Protein AF-A0AAW1SPB0-F1 (afdb_monomer_lite)

Sequence (108 aa):
LRCICDVRELGNECFFRLSDARVLCWLKLKLRRLKASLPELGGSF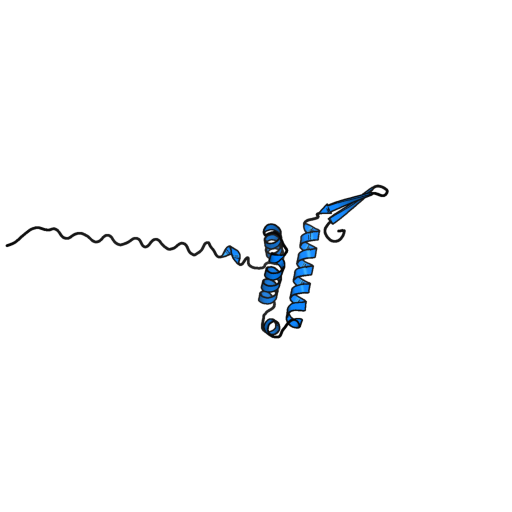LQLDSAALSQYAAGLLSEYLSPSWHLRLLDACNLPNPEAHDSILQPKSHSSPNMPIPDASESG

Structure (mmCIF, N/CA/C/O backbone):
data_AF-A0AAW1SPB0-F1
#
_entry.id   AF-A0AAW1SPB0-F1
#
loop_
_atom_site.group_PDB
_atom_site.id
_atom_site.type_symbol
_atom_site.label_atom_id
_atom_site.label_alt_id
_atom_site.label_comp_id
_atom_site.label_asym_id
_atom_site.label_entity_id
_atom_site.label_seq_id
_atom_site.pdbx_PDB_ins_code
_atom_site.Cartn_x
_atom_site.Cartn_y
_atom_site.Cartn_z
_atom_site.occupancy
_atom_site.B_iso_or_equiv
_atom_site.auth_seq_id
_atom_site.auth_comp_id
_atom_site.auth_asym_id
_atom_site.auth_atom_id
_atom_site.pdbx_PDB_model_num
ATOM 1 N N . LEU A 1 1 ? -16.661 0.014 5.370 1.00 77.75 1 LEU A N 1
ATOM 2 C CA . LEU A 1 1 ? -15.815 -0.013 6.590 1.00 77.75 1 LEU A CA 1
ATOM 3 C C . LEU A 1 1 ? -15.416 -1.425 7.035 1.00 77.75 1 LEU A C 1
ATOM 5 O O . LEU A 1 1 ? -14.247 -1.616 7.329 1.00 77.75 1 LEU A O 1
ATOM 9 N N . ARG A 1 2 ? -16.306 -2.435 7.024 1.00 91.25 2 ARG A N 1
ATOM 10 C CA . ARG A 1 2 ? -16.000 -3.828 7.454 1.00 91.25 2 ARG A CA 1
ATOM 11 C C . ARG A 1 2 ? -14.752 -4.472 6.816 1.00 91.25 2 ARG A C 1
ATOM 13 O O . ARG A 1 2 ? -14.127 -5.333 7.425 1.00 91.25 2 ARG A O 1
ATOM 20 N N . CYS A 1 3 ? -14.381 -4.059 5.604 1.00 90.88 3 CYS A N 1
ATOM 21 C CA . CYS A 1 3 ? -13.194 -4.556 4.901 1.00 90.88 3 CYS A CA 1
ATOM 22 C C . CYS A 1 3 ? -11.856 -4.092 5.504 1.00 90.88 3 CYS A C 1
ATOM 24 O O . CYS A 1 3 ? -10.851 -4.747 5.261 1.00 90.88 3 CYS A O 1
ATOM 26 N N . ILE A 1 4 ? -11.839 -2.994 6.268 1.00 94.56 4 ILE A N 1
ATOM 27 C CA . ILE A 1 4 ? -10.625 -2.405 6.867 1.00 94.56 4 ILE A CA 1
ATOM 28 C C . ILE A 1 4 ? -10.746 -2.174 8.380 1.00 94.56 4 ILE A C 1
ATOM 30 O O . ILE A 1 4 ? -9.745 -1.953 9.056 1.00 94.56 4 ILE A O 1
ATOM 34 N N . CYS A 1 5 ? -11.958 -2.259 8.926 1.00 96.12 5 CYS A N 1
ATOM 35 C CA . CYS A 1 5 ? -12.229 -2.126 10.351 1.00 96.12 5 CYS A CA 1
ATOM 36 C C . CYS A 1 5 ? -12.646 -3.466 10.956 1.00 96.12 5 CYS A C 1
ATOM 38 O O . CYS A 1 5 ? -13.387 -4.235 10.337 1.00 96.12 5 CYS A O 1
ATOM 40 N N . ASP A 1 6 ? -12.237 -3.694 12.198 1.00 93.88 6 ASP A N 1
ATOM 41 C CA . ASP A 1 6 ? -12.920 -4.617 13.092 1.00 93.88 6 ASP A CA 1
ATOM 42 C C . ASP A 1 6 ? -14.247 -3.987 13.523 1.00 93.88 6 ASP A C 1
ATOM 44 O O . ASP A 1 6 ? -14.328 -2.779 13.771 1.00 93.88 6 ASP A O 1
ATOM 48 N N . VAL A 1 7 ? -15.298 -4.802 13.568 1.00 93.94 7 VAL A N 1
ATOM 49 C CA . VAL A 1 7 ? -16.658 -4.347 13.867 1.00 93.94 7 VAL A CA 1
ATOM 50 C C . VAL A 1 7 ? -17.164 -5.077 15.091 1.00 93.94 7 VAL A C 1
ATOM 52 O O . VAL A 1 7 ? -17.064 -6.301 15.163 1.00 93.94 7 VAL A O 1
ATOM 55 N N . ARG A 1 8 ? -17.695 -4.320 16.048 1.00 93.50 8 ARG A N 1
ATOM 56 C CA . ARG A 1 8 ? -18.466 -4.858 17.168 1.00 93.50 8 ARG A CA 1
ATOM 57 C C . ARG A 1 8 ? -19.885 -4.330 17.080 1.00 93.50 8 ARG A C 1
ATOM 59 O O . ARG A 1 8 ? -20.079 -3.140 16.851 1.00 93.50 8 ARG A O 1
ATOM 66 N N . GLU A 1 9 ? -20.846 -5.215 17.272 1.00 94.94 9 GLU A N 1
ATOM 67 C CA . GLU A 1 9 ? -22.270 -4.893 17.259 1.00 94.94 9 GLU A CA 1
ATOM 68 C C . GLU A 1 9 ? -22.799 -5.034 18.690 1.00 94.94 9 GLU A C 1
ATOM 70 O O . GLU A 1 9 ? -22.493 -6.017 19.368 1.00 94.94 9 GLU A O 1
ATOM 75 N N . LEU A 1 10 ? -23.539 -4.032 19.167 1.00 93.19 10 LEU A N 1
ATOM 76 C CA . LEU A 1 10 ? -24.188 -4.039 20.477 1.00 93.19 10 LEU A CA 1
ATOM 77 C C . LEU A 1 10 ? -25.620 -3.524 20.304 1.00 93.19 10 LEU A C 1
ATOM 79 O O . LEU A 1 10 ? -25.841 -2.334 20.093 1.00 93.19 10 LEU A O 1
ATOM 83 N N . GLY A 1 11 ? -26.597 -4.432 20.346 1.00 91.50 11 GLY A N 1
ATOM 84 C CA . GLY A 1 11 ? -27.987 -4.099 20.028 1.00 91.50 11 GLY A CA 1
ATOM 85 C C . GLY A 1 11 ? -28.124 -3.579 18.592 1.00 91.50 11 GLY A C 1
ATOM 86 O O . GLY A 1 11 ? -27.735 -4.264 17.650 1.00 91.50 11 GLY A O 1
ATOM 87 N N . ASN A 1 12 ? -28.646 -2.359 18.440 1.00 92.44 12 ASN A N 1
ATOM 88 C CA . ASN A 1 12 ? -28.790 -1.678 17.147 1.00 92.44 12 ASN A CA 1
ATOM 89 C C . ASN A 1 12 ? -27.601 -0.766 16.789 1.00 92.44 12 ASN A C 1
ATOM 91 O O . ASN A 1 12 ? -27.656 -0.067 15.776 1.00 92.44 12 ASN A O 1
ATOM 95 N N . GLU A 1 13 ? -26.532 -0.755 17.591 1.00 94.25 13 GLU A N 1
ATOM 96 C CA . GLU A 1 13 ? -25.352 0.081 17.358 1.00 94.25 13 GLU A CA 1
ATOM 97 C C . GLU A 1 13 ? -24.165 -0.724 16.813 1.00 94.25 13 GLU A C 1
ATOM 99 O O . GLU A 1 13 ? -23.958 -1.895 17.142 1.00 94.25 13 GLU A O 1
ATOM 104 N N . CYS A 1 14 ? -23.355 -0.074 15.972 1.00 93.94 14 CYS A N 1
ATOM 105 C CA . CYS A 1 14 ? -22.143 -0.640 15.378 1.00 93.94 14 CYS A CA 1
ATOM 106 C C . CYS A 1 14 ? -20.922 0.221 15.718 1.00 93.94 14 CYS A C 1
ATOM 108 O O . CYS A 1 14 ? -20.863 1.398 15.367 1.00 93.94 14 CYS A O 1
ATOM 110 N N . PHE A 1 15 ? -19.900 -0.397 16.305 1.00 94.75 15 PHE A N 1
ATOM 111 C CA . PHE A 1 15 ? -18.617 0.222 16.620 1.00 94.75 15 PHE A CA 1
ATOM 112 C C . PHE A 1 15 ? -17.555 -0.257 15.637 1.00 94.75 15 PHE A C 1
ATOM 114 O O . PHE A 1 15 ? -17.364 -1.461 15.447 1.00 94.75 15 PHE A O 1
ATOM 121 N N . PHE A 1 16 ? -16.831 0.685 15.038 1.00 95.81 16 PHE A N 1
ATOM 122 C CA . PHE A 1 16 ? -15.779 0.404 14.068 1.00 95.81 16 PHE A CA 1
ATOM 123 C C . PHE A 1 16 ? -14.429 0.813 14.642 1.00 95.81 16 PHE A C 1
ATOM 125 O O . PHE A 1 16 ? -14.223 1.972 14.994 1.00 95.81 16 PHE A O 1
ATOM 132 N N . ARG A 1 17 ? -13.485 -0.126 14.685 1.00 96.31 17 ARG A N 1
ATOM 133 C CA . ARG A 1 17 ? -12.081 0.155 14.992 1.00 96.31 17 ARG A CA 1
ATOM 134 C C . ARG A 1 17 ? -11.245 -0.157 13.764 1.00 96.31 17 ARG A C 1
ATOM 136 O O . ARG A 1 17 ? -11.333 -1.264 13.241 1.00 96.31 17 ARG A O 1
ATOM 143 N N . LEU A 1 18 ? -10.441 0.799 13.303 1.00 95.56 18 LEU A N 1
ATOM 144 C CA . LEU A 1 18 ? -9.510 0.550 12.203 1.00 95.56 18 LEU A CA 1
ATOM 145 C C . LEU A 1 18 ? -8.556 -0.587 12.588 1.00 95.56 18 LEU A C 1
ATOM 147 O O . LEU A 1 18 ? -8.033 -0.609 13.703 1.00 95.56 18 LEU A O 1
ATOM 151 N N . SER A 1 19 ? -8.373 -1.537 11.677 1.00 96.38 19 SER A N 1
ATOM 152 C CA . SER A 1 19 ? -7.558 -2.722 11.909 1.00 96.38 19 SER A CA 1
ATOM 153 C C . SER A 1 19 ? -6.368 -2.703 10.972 1.00 96.38 19 SER A C 1
ATOM 155 O O . SER A 1 19 ? -6.520 -2.873 9.762 1.00 96.38 19 SER A O 1
ATOM 157 N N . ASP A 1 20 ? -5.175 -2.517 11.525 1.00 96.19 20 ASP A N 1
ATOM 158 C CA . ASP A 1 20 ? -3.961 -2.360 10.731 1.00 96.19 20 ASP A CA 1
ATOM 159 C C . ASP A 1 20 ? -3.708 -3.523 9.771 1.00 96.19 20 ASP A C 1
ATOM 161 O O . ASP A 1 20 ? -3.362 -3.319 8.607 1.00 96.19 20 ASP A O 1
ATOM 165 N N . ALA A 1 21 ? -3.948 -4.747 10.242 1.00 95.31 21 ALA A N 1
ATOM 166 C CA . ALA A 1 21 ? -3.816 -5.949 9.432 1.00 95.31 21 ALA A CA 1
ATOM 167 C C . ALA A 1 21 ? -4.802 -5.952 8.252 1.00 95.31 21 ALA A C 1
ATOM 169 O O . ALA A 1 21 ? -4.429 -6.300 7.128 1.00 95.31 21 ALA A O 1
ATOM 170 N N . ARG A 1 22 ? -6.054 -5.523 8.476 1.00 96.69 22 ARG A N 1
ATOM 171 C CA . ARG A 1 22 ? -7.060 -5.435 7.408 1.00 96.69 22 ARG A CA 1
ATOM 172 C C . ARG A 1 22 ? -6.732 -4.323 6.419 1.00 96.69 22 ARG A C 1
ATOM 174 O O . ARG A 1 22 ? -6.873 -4.540 5.218 1.00 96.69 22 ARG A O 1
ATOM 181 N N . VAL A 1 23 ? -6.263 -3.170 6.901 1.00 97.00 23 VAL A N 1
ATOM 182 C CA . VAL A 1 23 ? -5.805 -2.068 6.044 1.00 97.00 23 VAL A CA 1
ATOM 183 C C . VAL A 1 23 ? -4.661 -2.540 5.153 1.00 97.00 23 VAL A C 1
ATOM 185 O O . VAL A 1 23 ? -4.763 -2.403 3.938 1.00 97.00 23 VAL A O 1
ATOM 188 N N . LEU A 1 24 ? -3.625 -3.179 5.708 1.00 97.06 24 LEU A N 1
ATOM 189 C CA . LEU A 1 24 ? -2.517 -3.714 4.909 1.00 97.06 24 LEU A CA 1
ATOM 190 C C . LEU A 1 24 ? -2.983 -4.742 3.878 1.00 97.06 24 LEU A C 1
ATOM 192 O O . LEU A 1 24 ? -2.597 -4.661 2.714 1.00 97.06 24 LEU A O 1
ATOM 196 N N . CYS A 1 25 ? -3.842 -5.686 4.263 1.00 96.75 25 CYS A N 1
ATOM 197 C CA . CYS A 1 25 ? -4.370 -6.681 3.330 1.00 96.75 25 CYS A CA 1
ATOM 198 C C . CYS A 1 25 ? -5.167 -6.022 2.188 1.00 96.75 25 CYS A C 1
ATOM 200 O O . CYS A 1 25 ? -5.002 -6.364 1.013 1.00 96.75 25 CYS A O 1
ATOM 202 N N . TRP A 1 26 ? -5.978 -5.014 2.516 1.00 97.38 26 TRP A N 1
ATOM 203 C CA . TRP A 1 26 ? -6.723 -4.228 1.540 1.00 97.38 26 TRP A CA 1
ATOM 204 C C . TRP A 1 26 ? -5.803 -3.430 0.605 1.00 97.38 26 TRP A C 1
ATOM 206 O O . TRP A 1 26 ? -6.017 -3.450 -0.608 1.00 97.38 26 TRP A O 1
ATOM 216 N N . LEU A 1 27 ? -4.748 -2.799 1.127 1.00 97.75 27 LEU A N 1
ATOM 217 C CA . LEU A 1 27 ? -3.757 -2.076 0.326 1.00 97.75 27 LEU A CA 1
ATOM 218 C C . LEU A 1 27 ? -2.995 -3.012 -0.619 1.00 97.75 27 LEU A C 1
ATOM 220 O O . LEU A 1 27 ? -2.878 -2.712 -1.805 1.00 97.75 27 LEU A O 1
ATOM 224 N N . LYS A 1 28 ? -2.571 -4.192 -0.151 1.00 97.69 28 LYS A N 1
ATOM 225 C CA . LYS A 1 28 ? -1.941 -5.223 -0.999 1.00 97.69 28 LYS A CA 1
ATOM 226 C C . LYS A 1 28 ? -2.864 -5.663 -2.132 1.00 97.69 28 LYS A C 1
ATOM 228 O O . LYS A 1 28 ? -2.430 -5.834 -3.272 1.00 97.69 28 LYS A O 1
ATOM 233 N N . LEU A 1 29 ? -4.157 -5.815 -1.846 1.00 97.62 29 LEU A N 1
ATOM 234 C CA . LEU A 1 29 ? -5.148 -6.130 -2.870 1.00 97.62 29 LEU A CA 1
ATOM 235 C C . LEU A 1 29 ? -5.296 -4.993 -3.889 1.00 97.62 29 LEU A C 1
ATOM 237 O O . LEU A 1 29 ? -5.390 -5.270 -5.086 1.00 97.62 29 LEU A O 1
ATOM 241 N N . LYS A 1 30 ? -5.316 -3.734 -3.438 1.00 97.38 30 LYS A N 1
ATOM 242 C CA . LYS A 1 30 ? -5.372 -2.560 -4.318 1.00 97.38 30 LYS A CA 1
ATOM 243 C C . LYS A 1 30 ? -4.140 -2.467 -5.209 1.00 97.38 30 LYS A C 1
ATOM 245 O O . LYS A 1 30 ? -4.311 -2.328 -6.415 1.00 97.38 30 LYS A O 1
ATOM 250 N N . LEU A 1 31 ? -2.949 -2.662 -4.649 1.00 97.75 31 LEU A N 1
ATOM 251 C CA . LEU A 1 31 ? -1.694 -2.711 -5.395 1.00 97.75 31 LEU A CA 1
ATOM 252 C C . LEU A 1 31 ? -1.736 -3.787 -6.485 1.00 97.75 31 LEU A C 1
ATOM 254 O O . LEU A 1 31 ? -1.469 -3.503 -7.647 1.00 97.75 31 LEU A O 1
ATOM 258 N N . ARG A 1 32 ? -2.148 -5.014 -6.136 1.00 97.19 32 ARG A N 1
ATOM 259 C CA . ARG A 1 32 ? -2.256 -6.124 -7.095 1.00 97.19 32 ARG A CA 1
ATOM 260 C C . ARG A 1 32 ? -3.239 -5.824 -8.225 1.00 97.19 32 ARG A C 1
ATOM 262 O O . ARG A 1 32 ? -2.956 -6.145 -9.373 1.00 97.19 32 ARG A O 1
ATOM 269 N N . ARG A 1 33 ? -4.397 -5.241 -7.902 1.00 96.88 33 ARG A N 1
ATOM 270 C CA . ARG A 1 33 ? -5.412 -4.877 -8.901 1.00 96.88 33 ARG A CA 1
ATOM 271 C C . ARG A 1 33 ? -4.912 -3.775 -9.826 1.00 96.88 33 ARG A C 1
ATOM 273 O O . ARG A 1 33 ? -5.048 -3.918 -11.031 1.00 96.88 33 ARG A O 1
ATOM 280 N N . LEU A 1 34 ? -4.295 -2.736 -9.266 1.00 96.06 34 LEU A N 1
ATOM 281 C CA . LEU A 1 34 ? -3.729 -1.639 -10.044 1.00 96.06 34 LEU A CA 1
ATOM 282 C C . LEU A 1 34 ? -2.628 -2.142 -10.981 1.00 96.06 34 LEU A C 1
ATOM 284 O O . LEU A 1 34 ? -2.672 -1.884 -12.178 1.00 96.06 34 LEU A O 1
ATOM 288 N N . LYS A 1 35 ? -1.701 -2.948 -10.457 1.00 95.69 35 LYS A N 1
ATOM 289 C CA . LYS A 1 35 ? -0.664 -3.616 -11.248 1.00 95.69 35 LYS A CA 1
ATOM 290 C C . LYS A 1 35 ? -1.246 -4.403 -12.425 1.00 95.69 35 LYS A C 1
ATOM 292 O O . LYS A 1 35 ? -0.703 -4.330 -13.518 1.00 95.69 35 LYS A O 1
ATOM 297 N N . ALA A 1 36 ? -2.322 -5.157 -12.198 1.00 95.12 36 ALA A N 1
ATOM 298 C CA . ALA A 1 36 ? -2.960 -5.956 -13.241 1.00 95.12 36 ALA A CA 1
ATOM 299 C C . ALA A 1 36 ? -3.642 -5.099 -14.318 1.00 95.12 36 ALA A C 1
ATOM 301 O O . ALA A 1 36 ? -3.662 -5.512 -15.469 1.00 95.12 36 ALA A O 1
ATOM 302 N N . SER A 1 37 ? -4.153 -3.913 -13.967 1.00 95.25 37 SER A N 1
ATOM 303 C CA . SER A 1 37 ? -4.772 -3.002 -14.937 1.00 95.25 37 SER A CA 1
ATOM 304 C C . SER A 1 37 ? -3.767 -2.160 -15.727 1.00 95.25 37 SER A C 1
ATOM 306 O O . SER A 1 37 ? -4.103 -1.702 -16.809 1.00 95.25 37 SER A O 1
ATOM 308 N N . LEU A 1 38 ? -2.541 -1.934 -15.230 1.00 93.69 38 LEU A N 1
ATOM 309 C CA . LEU A 1 38 ? -1.550 -1.081 -15.914 1.00 93.69 38 LEU A CA 1
ATOM 310 C C . LEU A 1 38 ? -1.291 -1.488 -17.383 1.00 93.69 38 LEU A C 1
ATOM 312 O O . LEU A 1 38 ? -1.331 -0.605 -18.237 1.00 93.69 38 LEU A O 1
ATOM 316 N N . PRO A 1 39 ? -1.102 -2.781 -17.722 1.00 92.19 39 PRO A N 1
ATOM 317 C CA . PRO A 1 39 ? -0.997 -3.232 -19.113 1.00 92.19 39 PRO A CA 1
ATOM 318 C C . PRO A 1 39 ? -2.173 -2.834 -20.018 1.00 92.19 39 PRO A C 1
ATOM 320 O O . PRO A 1 39 ? -1.984 -2.649 -21.217 1.00 92.19 39 PRO A O 1
ATOM 323 N N . GLU A 1 40 ? -3.377 -2.695 -19.459 1.00 91.69 40 GLU A N 1
ATOM 324 C CA . GLU A 1 40 ? -4.593 -2.328 -20.197 1.00 91.69 40 GLU A CA 1
ATOM 325 C C . GLU A 1 40 ? -4.665 -0.819 -20.481 1.00 91.69 40 GLU A C 1
ATOM 327 O O . GLU A 1 40 ? -5.376 -0.395 -21.389 1.00 91.69 40 GLU A O 1
ATOM 332 N N . LEU A 1 41 ? -3.919 0.002 -19.729 1.00 88.06 41 LEU A N 1
ATOM 333 C CA . LEU A 1 41 ? -3.916 1.461 -19.871 1.00 88.06 41 LEU A CA 1
ATOM 334 C C . LEU A 1 41 ? -3.005 1.957 -21.005 1.00 88.06 41 LEU A C 1
ATOM 336 O O . LEU A 1 41 ? -3.180 3.085 -21.466 1.00 88.06 41 LEU A O 1
ATOM 340 N N . GLY A 1 42 ? -2.034 1.159 -21.462 1.00 87.69 42 GLY A N 1
ATOM 341 C CA . GLY A 1 42 ? -1.164 1.562 -22.566 1.00 87.69 42 GLY A CA 1
ATOM 342 C C . GLY A 1 42 ? 0.037 0.653 -22.815 1.00 87.69 42 GLY A C 1
ATOM 343 O O . GLY A 1 42 ? 0.544 -0.022 -21.920 1.00 87.69 42 GLY A O 1
ATOM 344 N N . GLY A 1 43 ? 0.540 0.689 -24.053 1.00 84.94 43 GLY A N 1
ATOM 345 C CA . GLY A 1 43 ? 1.631 -0.179 -24.509 1.00 84.94 43 GLY A CA 1
ATOM 346 C C . GLY A 1 43 ? 2.979 0.037 -23.809 1.00 84.94 43 GLY A C 1
ATOM 347 O O . GLY A 1 43 ? 3.805 -0.871 -23.809 1.00 84.94 43 GLY A O 1
ATOM 348 N N . SER A 1 44 ? 3.202 1.189 -23.167 1.00 89.62 44 SER A N 1
ATOM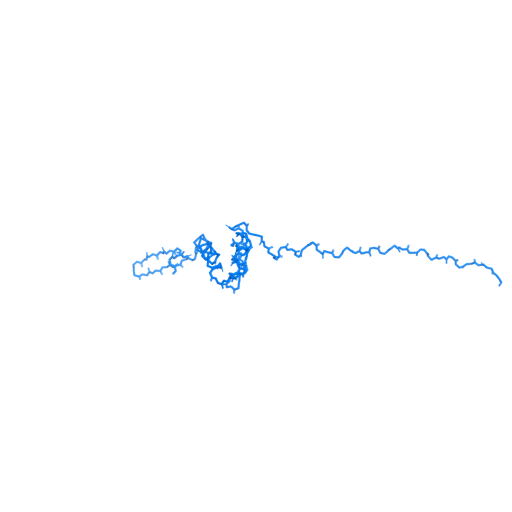 349 C CA . SER A 1 44 ? 4.409 1.444 -22.365 1.00 89.62 44 SER A CA 1
ATOM 350 C C . SER A 1 44 ? 4.513 0.510 -21.156 1.00 89.62 44 SER A C 1
ATOM 352 O O . SER A 1 44 ? 5.608 0.075 -20.809 1.00 89.62 44 SER A O 1
ATOM 354 N N . PHE A 1 45 ? 3.383 0.135 -20.549 1.00 91.50 45 PHE A N 1
ATOM 355 C CA . PHE A 1 45 ? 3.355 -0.777 -19.405 1.00 91.50 45 PHE A CA 1
ATOM 356 C C . PHE A 1 45 ? 3.613 -2.235 -19.797 1.00 91.50 45 PHE A C 1
ATOM 358 O O . PHE A 1 45 ? 4.047 -3.016 -18.957 1.00 91.50 45 PHE A O 1
ATOM 365 N N . LEU A 1 46 ? 3.407 -2.603 -21.068 1.00 90.31 46 LEU A N 1
ATOM 366 C CA . LEU A 1 46 ? 3.682 -3.955 -21.572 1.00 90.31 46 LEU A CA 1
ATOM 367 C C . LEU A 1 46 ? 5.180 -4.280 -21.625 1.00 90.31 46 LEU A C 1
ATOM 369 O O . LEU A 1 46 ? 5.549 -5.449 -21.660 1.00 90.31 46 LEU A O 1
ATOM 373 N N . GLN A 1 47 ? 6.033 -3.255 -21.644 1.00 92.31 47 GLN A N 1
ATOM 374 C CA . GLN A 1 47 ? 7.489 -3.406 -21.671 1.00 92.31 47 GLN A CA 1
ATOM 375 C C . GLN A 1 47 ? 8.096 -3.506 -20.265 1.00 92.31 47 GLN A C 1
ATOM 377 O O . GLN A 1 47 ? 9.277 -3.820 -20.131 1.00 92.31 47 GLN A O 1
ATOM 382 N N . LEU A 1 48 ? 7.309 -3.223 -19.222 1.00 92.25 48 LEU A N 1
ATOM 383 C CA . LEU A 1 48 ? 7.765 -3.263 -17.839 1.00 92.25 48 LEU A CA 1
ATOM 384 C C . LEU A 1 48 ? 7.663 -4.675 -17.271 1.00 92.25 48 LEU A C 1
ATOM 386 O O . LEU A 1 48 ? 6.693 -5.400 -17.499 1.00 92.25 48 LEU A O 1
ATOM 390 N N . ASP A 1 49 ? 8.653 -5.042 -16.467 1.00 93.62 49 ASP A N 1
ATOM 391 C CA . ASP A 1 49 ? 8.615 -6.290 -15.729 1.00 93.62 49 ASP A CA 1
ATOM 392 C C . ASP A 1 49 ? 7.677 -6.207 -14.509 1.00 93.62 49 ASP A C 1
ATOM 394 O O . ASP A 1 49 ? 7.150 -5.164 -14.107 1.00 93.62 49 ASP A O 1
ATOM 398 N N . SER A 1 50 ? 7.452 -7.364 -13.891 1.00 92.75 50 SER A N 1
ATOM 399 C CA . SER A 1 50 ? 6.567 -7.503 -12.735 1.00 92.75 50 SER A CA 1
ATOM 400 C C . SER A 1 50 ? 6.988 -6.615 -11.554 1.00 92.75 50 SER A C 1
ATOM 402 O O . SER A 1 50 ? 6.119 -6.150 -10.807 1.00 92.75 50 SER A O 1
ATOM 404 N N . ALA A 1 51 ? 8.291 -6.382 -11.372 1.00 92.75 51 ALA A N 1
ATOM 405 C CA . ALA A 1 51 ? 8.835 -5.573 -10.287 1.00 92.75 51 ALA A CA 1
ATOM 406 C C . ALA A 1 51 ? 8.606 -4.078 -10.550 1.00 92.75 51 ALA A C 1
ATOM 408 O O . ALA A 1 51 ? 8.006 -3.406 -9.711 1.00 92.75 51 ALA A O 1
ATOM 409 N N . ALA A 1 52 ? 8.957 -3.586 -11.740 1.00 93.56 52 ALA A N 1
ATOM 410 C CA . ALA A 1 52 ? 8.737 -2.208 -12.166 1.00 93.56 52 ALA A CA 1
ATOM 411 C C . ALA A 1 52 ? 7.249 -1.837 -12.166 1.00 93.56 52 ALA A C 1
ATOM 413 O O . ALA A 1 52 ? 6.884 -0.769 -11.677 1.00 93.56 52 ALA A O 1
ATOM 414 N N . LEU A 1 53 ? 6.363 -2.739 -12.608 1.00 95.44 53 LEU A N 1
ATOM 415 C CA . LEU A 1 53 ? 4.914 -2.527 -12.509 1.00 95.44 53 LEU A CA 1
ATOM 416 C C . LEU A 1 53 ? 4.437 -2.419 -11.055 1.00 95.44 53 LEU A C 1
ATOM 418 O O . LEU A 1 53 ? 3.547 -1.626 -10.752 1.00 95.44 53 LEU A O 1
ATOM 422 N N . SER A 1 54 ? 5.018 -3.210 -10.147 1.00 95.94 54 SER A N 1
ATOM 423 C CA . SER A 1 54 ? 4.683 -3.141 -8.718 1.00 95.94 54 SER A CA 1
ATOM 424 C C . SER A 1 54 ? 5.166 -1.829 -8.102 1.00 95.94 54 SER A C 1
ATOM 426 O O . SER A 1 54 ? 4.421 -1.214 -7.344 1.00 95.94 54 SER A O 1
ATOM 428 N N . GLN A 1 55 ? 6.366 -1.375 -8.472 1.00 95.25 55 GLN A N 1
ATOM 429 C CA . GLN A 1 55 ? 6.927 -0.105 -8.020 1.00 95.25 55 GLN A CA 1
ATOM 430 C C . GLN A 1 55 ? 6.096 1.081 -8.516 1.00 95.25 55 GLN A C 1
ATOM 432 O O . GLN A 1 55 ? 5.735 1.959 -7.736 1.00 95.25 55 GLN A O 1
ATOM 437 N N . TYR A 1 56 ? 5.728 1.072 -9.798 1.00 95.19 56 TYR A N 1
ATOM 438 C CA . TYR A 1 56 ? 4.897 2.112 -10.393 1.00 95.19 56 TYR A CA 1
ATOM 439 C C . TYR A 1 56 ? 3.511 2.166 -9.739 1.00 95.19 56 TYR A C 1
ATOM 441 O O . TYR A 1 56 ? 3.048 3.230 -9.335 1.00 95.19 56 TYR A O 1
ATOM 449 N N . ALA A 1 57 ? 2.864 1.010 -9.557 1.00 96.31 57 ALA A N 1
ATOM 450 C CA . ALA A 1 57 ? 1.582 0.932 -8.862 1.00 96.31 57 ALA A C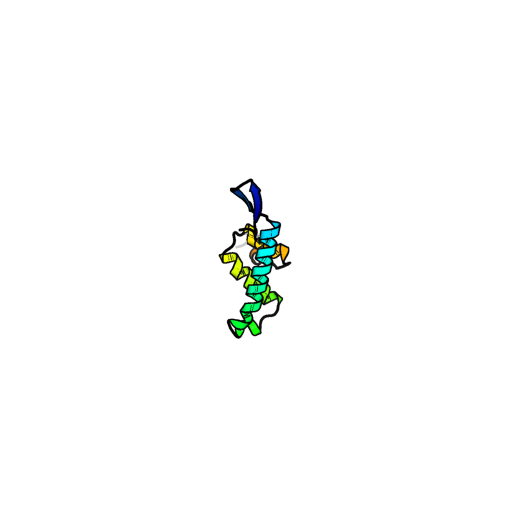A 1
ATOM 451 C C . ALA A 1 57 ? 1.679 1.410 -7.400 1.00 96.31 57 ALA A C 1
ATOM 453 O O . ALA A 1 57 ? 0.744 2.032 -6.899 1.00 96.31 57 ALA A O 1
ATOM 454 N N . ALA A 1 58 ? 2.794 1.142 -6.714 1.00 96.38 58 ALA A N 1
ATOM 455 C CA . ALA A 1 58 ? 3.015 1.616 -5.352 1.00 96.38 58 ALA A CA 1
ATOM 456 C C . ALA A 1 58 ? 3.182 3.143 -5.296 1.00 96.38 58 ALA A C 1
ATOM 458 O O . ALA A 1 58 ? 2.576 3.763 -4.425 1.00 96.38 58 ALA A O 1
ATOM 459 N N . GLY A 1 59 ? 3.922 3.740 -6.238 1.00 95.38 59 GLY A N 1
ATOM 460 C CA . GLY A 1 59 ? 4.057 5.197 -6.367 1.00 95.38 59 GLY A CA 1
ATOM 461 C C . GLY A 1 59 ? 2.746 5.889 -6.754 1.00 95.38 59 GLY A C 1
ATOM 462 O O . GLY A 1 59 ? 2.413 6.942 -6.238 1.00 95.38 59 GLY A O 1
ATOM 463 N N . LEU A 1 60 ? 1.904 5.267 -7.579 1.00 94.88 60 LEU A N 1
ATOM 464 C CA . LEU A 1 60 ? 0.558 5.805 -7.807 1.00 94.88 60 LEU A CA 1
ATOM 465 C C . LEU A 1 60 ? -0.311 5.776 -6.542 1.00 94.88 60 LEU A C 1
ATOM 467 O O . LEU A 1 60 ? -1.144 6.656 -6.341 1.00 94.88 60 LEU A O 1
ATOM 471 N N . LEU A 1 61 ? -0.153 4.756 -5.693 1.00 96.12 61 LEU A N 1
ATOM 472 C CA . LEU A 1 61 ? -0.885 4.671 -4.431 1.00 96.12 61 LEU A CA 1
ATOM 473 C C . LEU A 1 61 ? -0.363 5.655 -3.375 1.00 96.12 61 LEU A C 1
ATOM 475 O O . LEU A 1 61 ? -1.162 6.047 -2.526 1.00 96.12 61 LEU A O 1
ATOM 479 N N . SER A 1 62 ? 0.914 6.067 -3.398 1.00 96.00 62 SER A N 1
ATOM 480 C CA . SER A 1 62 ? 1.450 7.023 -2.410 1.00 96.00 62 SER A CA 1
ATOM 481 C C . SER A 1 62 ? 0.744 8.370 -2.454 1.00 96.00 62 SER A C 1
ATOM 483 O O . SER A 1 62 ? 0.516 8.944 -1.398 1.00 96.00 62 SER A O 1
ATOM 485 N N . GLU A 1 63 ? 0.287 8.812 -3.627 1.00 95.81 63 GLU A N 1
ATOM 486 C CA . GLU A 1 63 ? -0.464 10.069 -3.796 1.00 95.81 63 GLU A CA 1
ATOM 487 C C . GLU A 1 63 ? -1.783 10.115 -2.999 1.00 95.81 63 GLU A C 1
ATOM 489 O O . GLU A 1 63 ? -2.346 11.182 -2.763 1.00 95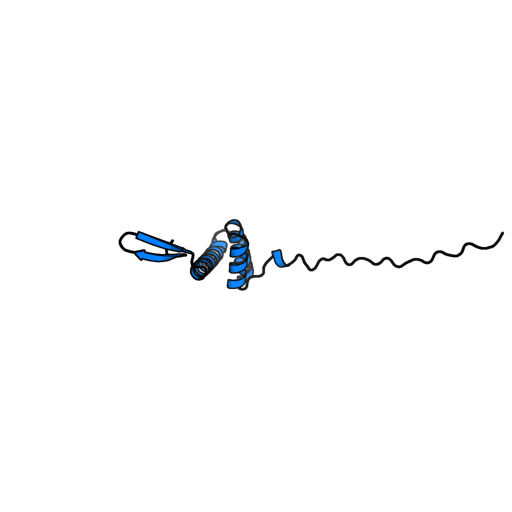.81 63 GLU A O 1
ATOM 494 N N . TYR A 1 64 ? -2.291 8.956 -2.567 1.00 96.00 64 TYR A N 1
ATOM 495 C CA . TYR A 1 64 ? -3.543 8.824 -1.815 1.00 96.00 64 TYR A CA 1
ATOM 496 C C . TYR A 1 64 ? -3.340 8.329 -0.380 1.00 96.00 64 TYR A C 1
ATOM 498 O O . TYR A 1 64 ? -4.311 8.192 0.370 1.00 96.00 64 TYR A O 1
ATOM 506 N N . LEU A 1 65 ? -2.106 8.002 0.004 1.00 95.00 65 LEU A N 1
ATOM 507 C CA . LEU A 1 65 ? -1.775 7.426 1.301 1.00 95.00 65 LEU A CA 1
ATOM 508 C C . LEU A 1 65 ? -0.917 8.395 2.103 1.00 95.00 65 LEU A C 1
ATOM 510 O O . LEU A 1 65 ? -0.112 9.143 1.563 1.00 95.00 65 LEU A O 1
ATOM 514 N N . SER A 1 66 ? -1.033 8.337 3.429 1.00 95.62 66 SER A N 1
ATOM 515 C CA . SER A 1 66 ? -0.024 8.988 4.259 1.00 95.62 66 SER A CA 1
ATOM 516 C C . SER A 1 66 ? 1.335 8.297 4.064 1.00 95.62 66 SER A C 1
ATOM 518 O O . SER A 1 66 ? 1.368 7.075 3.856 1.00 95.62 66 SER A O 1
ATOM 520 N N . PRO A 1 67 ? 2.460 9.018 4.236 1.00 94.81 67 PRO A N 1
ATOM 521 C CA . PRO A 1 67 ? 3.799 8.434 4.114 1.00 94.81 67 PRO A CA 1
ATOM 522 C C . PRO A 1 67 ? 3.985 7.185 4.987 1.00 94.81 67 PRO A C 1
ATOM 524 O O . PRO A 1 67 ? 4.516 6.170 4.545 1.00 94.81 67 PRO A O 1
ATOM 527 N N . SER A 1 68 ? 3.438 7.203 6.206 1.00 95.50 68 SER A N 1
ATOM 528 C CA . SER A 1 68 ? 3.468 6.063 7.128 1.00 95.50 68 SER A CA 1
ATOM 529 C C . SER A 1 68 ? 2.793 4.802 6.572 1.00 95.50 68 SER A C 1
ATOM 531 O O . SER A 1 68 ? 3.318 3.704 6.741 1.00 95.50 68 SER A O 1
ATOM 533 N N . TRP A 1 69 ? 1.649 4.925 5.894 1.00 96.56 69 TRP A N 1
ATOM 534 C CA . TRP A 1 69 ? 0.961 3.780 5.289 1.00 96.56 69 TRP A CA 1
ATOM 535 C C . TRP A 1 69 ? 1.628 3.321 3.997 1.00 96.56 69 TRP A C 1
ATOM 537 O O . TRP A 1 69 ? 1.657 2.118 3.734 1.00 96.56 69 TRP A O 1
ATOM 547 N N . HIS A 1 70 ? 2.189 4.252 3.225 1.00 96.44 70 HIS A N 1
ATOM 548 C CA . HIS A 1 70 ? 2.958 3.922 2.034 1.00 96.44 70 HIS A CA 1
ATOM 549 C C . HIS A 1 70 ? 4.202 3.092 2.384 1.00 96.44 70 HIS A C 1
ATOM 551 O O . HIS A 1 70 ? 4.365 1.996 1.852 1.00 96.44 70 HIS A O 1
ATOM 557 N N . LEU A 1 71 ? 5.005 3.526 3.363 1.00 96.31 71 LEU A N 1
ATOM 558 C CA . LEU A 1 71 ? 6.181 2.778 3.826 1.00 96.31 71 LEU A CA 1
ATOM 559 C C . LEU A 1 71 ? 5.818 1.376 4.330 1.00 96.31 71 LEU A C 1
ATOM 561 O O . LEU A 1 71 ? 6.476 0.400 3.978 1.00 96.31 71 LEU A O 1
ATOM 565 N N . ARG A 1 72 ? 4.725 1.247 5.093 1.00 97.12 72 ARG A N 1
ATOM 566 C CA . ARG A 1 72 ? 4.237 -0.066 5.547 1.00 97.12 72 ARG A CA 1
ATOM 567 C C . ARG A 1 72 ? 3.778 -0.959 4.395 1.00 97.12 72 ARG A C 1
ATOM 569 O O . ARG A 1 72 ? 3.909 -2.175 4.487 1.00 97.12 72 ARG A O 1
ATOM 576 N N . LEU A 1 73 ? 3.215 -0.389 3.328 1.00 97.38 73 LEU A N 1
ATOM 577 C CA . LEU A 1 73 ? 2.842 -1.144 2.131 1.00 97.38 73 LEU A CA 1
ATOM 578 C C . LEU A 1 73 ? 4.081 -1.642 1.381 1.00 97.38 73 LEU A C 1
ATOM 580 O O . LEU A 1 73 ? 4.083 -2.798 0.956 1.00 97.38 73 LEU A O 1
ATOM 584 N N . LEU A 1 74 ? 5.104 -0.794 1.229 1.00 96.75 74 LEU A N 1
ATOM 585 C CA . LEU A 1 74 ? 6.365 -1.165 0.587 1.00 96.75 74 LEU A CA 1
ATOM 586 C C . LEU A 1 74 ? 7.037 -2.320 1.335 1.00 96.75 74 LEU A C 1
ATOM 588 O O . LEU A 1 74 ? 7.313 -3.353 0.727 1.00 96.75 74 LEU A O 1
ATOM 592 N N . ASP A 1 75 ? 7.178 -2.192 2.656 1.00 96.38 75 ASP A N 1
ATOM 593 C CA . ASP A 1 75 ? 7.712 -3.234 3.538 1.00 96.38 75 ASP A CA 1
ATOM 594 C C . ASP A 1 75 ? 6.903 -4.541 3.425 1.00 96.38 75 ASP A C 1
ATOM 596 O O . ASP A 1 75 ? 7.434 -5.596 3.081 1.00 96.38 75 ASP A O 1
ATOM 600 N N . ALA A 1 76 ? 5.571 -4.466 3.548 1.00 95.88 76 ALA A N 1
ATOM 601 C CA . ALA A 1 76 ? 4.689 -5.633 3.450 1.00 95.88 76 ALA A CA 1
ATOM 602 C C . ALA A 1 76 ? 4.656 -6.309 2.060 1.00 95.88 76 ALA A C 1
ATOM 604 O O . ALA A 1 76 ? 4.076 -7.401 1.916 1.00 95.88 76 ALA A O 1
ATOM 605 N N . CYS A 1 77 ? 5.210 -5.655 1.034 1.00 95.12 77 CYS A N 1
ATOM 606 C CA . CYS A 1 77 ? 5.341 -6.161 -0.332 1.00 95.12 77 CYS A CA 1
ATOM 607 C C . CYS A 1 77 ? 6.792 -6.454 -0.741 1.00 95.12 77 CYS A C 1
ATOM 609 O O . CYS A 1 77 ? 6.987 -6.926 -1.859 1.00 95.12 77 CYS A O 1
ATOM 611 N N . ASN A 1 78 ? 7.777 -6.224 0.135 1.00 95.06 78 ASN A N 1
ATOM 612 C CA . ASN A 1 78 ? 9.210 -6.279 -0.178 1.00 95.06 78 ASN A CA 1
ATOM 613 C C . ASN A 1 78 ? 9.593 -5.404 -1.389 1.00 95.06 78 ASN A C 1
ATOM 615 O O . ASN A 1 78 ? 10.352 -5.833 -2.259 1.00 95.06 78 ASN A O 1
ATOM 619 N N . LEU A 1 79 ? 9.026 -4.198 -1.477 1.00 94.38 79 LEU A N 1
ATOM 620 C CA . LEU A 1 79 ? 9.346 -3.226 -2.524 1.00 94.38 79 LEU A CA 1
ATOM 621 C C . LEU A 1 79 ? 10.381 -2.208 -2.024 1.00 94.38 79 LEU A C 1
ATOM 623 O O . LEU A 1 79 ? 10.330 -1.816 -0.856 1.00 94.38 79 LEU A O 1
ATOM 627 N N . PRO A 1 80 ? 11.305 -1.752 -2.889 1.00 91.50 80 PRO A N 1
ATOM 628 C CA . PRO A 1 80 ? 12.277 -0.736 -2.518 1.00 91.50 80 PRO A CA 1
ATOM 629 C C . PRO A 1 80 ? 11.589 0.602 -2.224 1.00 91.50 80 PRO A C 1
ATOM 631 O O . PRO A 1 80 ? 10.679 1.026 -2.941 1.00 91.50 80 PRO A O 1
ATOM 634 N N . ASN A 1 81 ? 12.061 1.289 -1.184 1.00 86.12 81 ASN A N 1
ATOM 635 C CA . ASN A 1 81 ? 11.684 2.672 -0.922 1.00 86.12 81 ASN A CA 1
ATOM 636 C C . ASN A 1 81 ? 12.549 3.608 -1.784 1.00 86.12 81 ASN A C 1
ATOM 638 O O . ASN A 1 81 ? 13.754 3.687 -1.536 1.00 86.12 81 ASN A O 1
ATOM 642 N N . PRO A 1 82 ? 11.976 4.321 -2.772 1.00 70.00 82 PRO A N 1
ATOM 643 C CA . PRO A 1 82 ? 12.749 5.215 -3.630 1.00 70.00 82 PRO A CA 1
ATOM 644 C C . PRO A 1 82 ? 13.339 6.407 -2.858 1.00 70.00 82 PRO A C 1
ATOM 646 O O . PRO A 1 82 ? 14.381 6.918 -3.252 1.00 70.00 82 PRO A O 1
ATOM 649 N N . GLU A 1 83 ? 12.744 6.802 -1.726 1.00 62.44 83 GLU A N 1
ATOM 650 C CA . GLU A 1 83 ? 13.233 7.901 -0.877 1.00 62.44 83 GLU A CA 1
ATOM 651 C C . GLU A 1 83 ? 14.382 7.480 0.059 1.00 62.44 83 GLU A C 1
ATOM 653 O O . GLU A 1 83 ? 15.003 8.318 0.706 1.00 62.44 83 GLU A O 1
ATOM 658 N N . ALA A 1 84 ? 14.715 6.186 0.133 1.00 58.09 84 ALA A N 1
ATOM 659 C CA . ALA A 1 84 ? 15.821 5.700 0.964 1.00 58.09 84 ALA A CA 1
ATOM 660 C C . ALA A 1 84 ? 17.216 5.961 0.353 1.00 58.09 84 ALA A C 1
ATOM 662 O O . ALA A 1 84 ? 18.223 5.557 0.935 1.00 58.0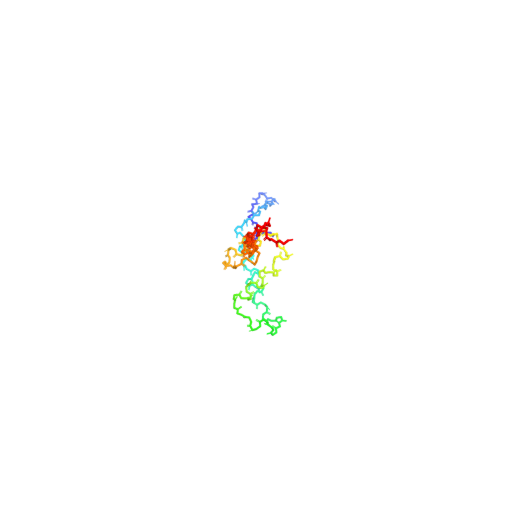9 84 ALA A O 1
ATOM 663 N N . HIS A 1 85 ? 17.293 6.621 -0.810 1.00 48.22 85 HIS A N 1
ATOM 664 C CA . HIS A 1 85 ? 18.543 6.838 -1.543 1.00 48.22 85 HIS A CA 1
ATOM 665 C C . HIS A 1 85 ? 19.285 8.158 -1.250 1.00 48.22 85 HIS A C 1
ATOM 667 O O . HIS A 1 85 ? 20.424 8.295 -1.695 1.00 48.22 85 HIS A O 1
ATOM 673 N N . ASP A 1 86 ? 18.767 9.060 -0.409 1.00 44.72 86 ASP A N 1
ATOM 674 C CA . ASP A 1 86 ? 19.453 10.321 -0.054 1.00 44.72 86 ASP A CA 1
ATOM 675 C C . ASP A 1 86 ? 20.264 10.251 1.254 1.00 44.72 86 ASP A C 1
ATOM 677 O O . ASP A 1 86 ? 20.182 11.098 2.141 1.00 44.72 86 ASP A O 1
ATOM 681 N N . SER A 1 87 ? 21.105 9.227 1.401 1.00 42.72 87 SER A N 1
ATOM 682 C CA . SER A 1 87 ? 22.175 9.241 2.420 1.00 42.72 87 SER A CA 1
ATOM 683 C C . SER A 1 87 ? 23.540 8.760 1.911 1.00 42.72 87 SER A C 1
ATOM 685 O O . SER A 1 87 ? 24.474 8.644 2.698 1.00 42.72 87 SER A O 1
ATOM 687 N N . ILE A 1 88 ? 23.707 8.539 0.597 1.00 48.03 88 ILE A N 1
ATOM 688 C CA . ILE A 1 88 ? 24.985 8.096 -0.013 1.00 48.03 88 ILE A CA 1
ATOM 689 C C . ILE A 1 88 ? 25.591 9.170 -0.944 1.00 48.03 88 ILE A C 1
ATOM 691 O O . ILE A 1 88 ? 26.507 8.910 -1.716 1.00 48.03 88 ILE A O 1
ATOM 695 N N . LEU A 1 89 ? 25.156 10.426 -0.833 1.00 45.19 89 LEU A N 1
ATOM 696 C CA . LEU A 1 89 ? 25.875 11.570 -1.402 1.00 45.19 89 LEU A CA 1
ATOM 697 C C . LEU A 1 89 ? 26.178 12.590 -0.304 1.00 45.19 89 LEU A C 1
ATOM 699 O O . LEU A 1 89 ? 25.727 13.729 -0.340 1.00 45.19 89 LEU A O 1
ATOM 703 N N . GLN A 1 90 ? 26.989 12.191 0.679 1.00 43.97 90 GLN A N 1
ATOM 704 C CA . GLN A 1 90 ? 27.834 13.198 1.315 1.00 43.97 90 GLN A CA 1
ATOM 705 C C . GLN A 1 90 ? 28.854 13.654 0.262 1.00 43.97 90 GLN A C 1
ATOM 707 O O . GLN A 1 90 ? 29.586 12.804 -0.260 1.00 43.97 90 GLN A O 1
ATOM 712 N N . PRO A 1 91 ? 28.950 14.952 -0.076 1.00 39.69 91 PRO A N 1
ATOM 713 C CA . PRO A 1 91 ? 30.127 15.436 -0.772 1.00 39.69 91 PRO A CA 1
ATOM 714 C C . PRO A 1 91 ? 31.320 15.136 0.135 1.00 39.69 91 PRO A C 1
ATOM 716 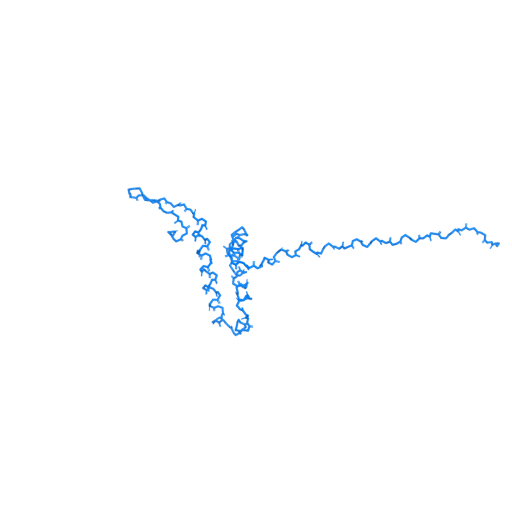O O . PRO A 1 91 ? 31.405 15.637 1.255 1.00 39.69 91 PRO A O 1
ATOM 719 N N . LYS A 1 92 ? 32.226 14.266 -0.328 1.00 40.09 92 LYS A N 1
ATOM 720 C CA . LYS A 1 92 ? 33.531 14.091 0.306 1.00 40.09 92 LYS A CA 1
ATOM 721 C C . LYS A 1 92 ? 34.151 15.480 0.380 1.00 40.09 92 LYS A C 1
ATOM 723 O O . LYS A 1 92 ? 34.436 16.074 -0.658 1.00 40.09 92 LYS A O 1
ATOM 728 N N . SER A 1 93 ? 34.320 16.001 1.590 1.00 48.41 93 SER A N 1
ATOM 729 C CA . SER A 1 93 ? 35.108 17.197 1.845 1.00 48.41 93 SER A CA 1
ATOM 730 C C . SER A 1 93 ? 36.469 16.973 1.195 1.00 48.41 93 SER A C 1
ATOM 732 O O . SER A 1 93 ? 37.263 16.164 1.676 1.00 48.41 93 SER A O 1
ATOM 734 N N . HIS A 1 94 ? 36.722 17.623 0.060 1.00 45.50 94 HIS A N 1
ATOM 735 C CA . HIS A 1 94 ? 38.060 17.687 -0.499 1.00 45.50 94 HIS A CA 1
ATOM 736 C C . HIS A 1 94 ? 38.904 18.447 0.522 1.00 45.50 94 HIS A C 1
ATOM 738 O O . HIS A 1 94 ? 38.828 19.667 0.637 1.00 45.50 94 HIS A O 1
ATOM 744 N N . SER A 1 95 ? 39.657 17.698 1.325 1.00 47.81 95 SER A N 1
ATOM 745 C CA . SER A 1 95 ? 40.767 18.237 2.091 1.00 47.81 95 SER A CA 1
ATOM 746 C C . SER A 1 95 ? 41.773 18.756 1.066 1.00 47.81 95 SER A C 1
ATOM 748 O O . SER A 1 95 ? 42.427 17.974 0.374 1.00 47.81 95 SER A O 1
ATOM 750 N N . SER A 1 96 ? 41.806 20.076 0.882 1.00 53.84 96 SER A N 1
ATOM 751 C CA . SER A 1 96 ? 42.826 20.735 0.071 1.00 53.84 96 SER A CA 1
ATOM 752 C C . SER A 1 96 ? 44.206 20.400 0.644 1.00 53.84 96 SER A C 1
ATOM 754 O O . SER A 1 96 ? 44.405 20.562 1.852 1.00 53.84 96 SER A O 1
ATOM 756 N N . PRO A 1 97 ? 45.175 19.958 -0.172 1.00 55.31 97 PRO A N 1
ATOM 757 C CA . PRO A 1 97 ? 46.537 19.796 0.297 1.00 55.31 97 PRO A CA 1
ATOM 758 C C . PRO A 1 97 ? 47.133 21.182 0.566 1.00 55.31 97 PRO A C 1
ATOM 760 O O . PRO A 1 97 ? 47.129 22.061 -0.295 1.00 55.31 97 PRO A O 1
ATOM 763 N N . ASN A 1 98 ? 47.610 21.369 1.795 1.00 56.41 98 ASN A N 1
ATOM 764 C CA . ASN A 1 98 ? 48.312 22.562 2.250 1.00 56.41 98 ASN A CA 1
ATOM 765 C C . ASN A 1 98 ? 49.570 22.758 1.382 1.00 56.41 98 ASN A C 1
ATOM 767 O O . ASN A 1 98 ? 50.462 21.910 1.404 1.00 56.41 98 ASN A O 1
ATOM 771 N N . MET A 1 99 ? 49.633 23.832 0.591 1.00 51.47 99 MET A N 1
ATOM 772 C CA . MET A 1 99 ? 50.853 24.194 -0.138 1.00 51.47 99 MET A CA 1
ATOM 773 C C . MET A 1 99 ? 51.815 24.908 0.825 1.00 51.47 99 MET A C 1
ATOM 775 O O . MET A 1 99 ? 51.392 25.863 1.481 1.00 51.47 99 MET A O 1
ATOM 779 N N . PRO A 1 100 ? 53.091 24.495 0.926 1.00 60.38 100 PRO A N 1
ATOM 780 C CA . PRO A 1 100 ? 54.077 25.240 1.692 1.00 60.38 100 PRO A CA 1
ATOM 781 C C . PRO A 1 100 ? 54.440 26.541 0.966 1.00 60.38 100 PRO A C 1
ATOM 783 O O . PRO A 1 100 ? 54.732 26.545 -0.229 1.00 60.38 100 PRO A O 1
ATOM 786 N N . ILE A 1 101 ? 54.411 27.646 1.710 1.00 63.22 101 ILE A N 1
ATOM 787 C CA . ILE A 1 101 ? 54.869 28.968 1.272 1.00 63.22 101 ILE A CA 1
ATOM 788 C C . ILE A 1 101 ? 56.401 28.907 1.130 1.00 63.22 101 ILE A C 1
ATOM 790 O O . ILE A 1 101 ? 57.054 28.506 2.095 1.00 63.22 101 ILE A O 1
ATOM 794 N N . PRO A 1 102 ? 56.999 29.272 -0.018 1.00 57.34 102 PRO A N 1
ATOM 795 C CA . PRO A 1 102 ? 58.448 29.366 -0.124 1.00 57.34 102 PRO A CA 1
ATOM 796 C C . PRO A 1 102 ? 58.972 30.600 0.621 1.00 57.34 102 PRO A C 1
ATOM 798 O O . PRO A 1 102 ? 58.443 31.705 0.484 1.00 57.34 102 PRO A O 1
ATOM 801 N N . ASP A 1 103 ? 60.017 30.355 1.409 1.00 48.97 103 ASP A N 1
ATOM 802 C CA . ASP A 1 103 ? 60.803 31.318 2.177 1.00 48.97 103 ASP A CA 1
ATOM 803 C C . ASP A 1 103 ? 61.304 32.460 1.282 1.00 48.97 103 ASP A C 1
ATOM 805 O O . ASP A 1 103 ? 61.975 32.235 0.272 1.00 48.97 103 ASP A O 1
ATOM 809 N N . ALA A 1 104 ? 60.969 33.695 1.648 1.00 55.62 104 ALA A N 1
ATOM 810 C CA . ALA A 1 104 ? 61.530 34.881 1.026 1.00 55.62 104 ALA A CA 1
ATOM 811 C C . ALA A 1 104 ? 62.780 35.299 1.805 1.00 55.62 104 ALA A C 1
ATOM 813 O O . ALA A 1 104 ? 62.676 35.995 2.815 1.00 55.62 104 ALA A O 1
ATOM 814 N N . SER A 1 105 ? 63.959 34.901 1.327 1.00 59.44 105 SER A N 1
ATOM 815 C CA . SER A 1 105 ? 65.225 35.574 1.635 1.00 59.44 105 SER A CA 1
ATOM 816 C C . SER A 1 105 ? 66.287 35.317 0.559 1.00 59.44 105 SER A C 1
ATOM 818 O O . SER A 1 105 ? 66.514 34.178 0.165 1.00 59.44 105 SER A O 1
ATOM 820 N N . GLU A 1 106 ? 66.928 36.425 0.159 1.00 48.31 106 GLU A N 1
ATOM 821 C CA . GLU A 1 106 ? 68.197 36.576 -0.585 1.00 48.31 106 GLU A CA 1
ATOM 822 C C . GLU A 1 106 ? 68.153 36.237 -2.096 1.00 48.31 106 GLU A C 1
ATOM 824 O O . GLU A 1 106 ? 67.723 35.173 -2.510 1.00 48.31 106 GLU A O 1
ATOM 829 N N . SER A 1 107 ? 68.596 37.077 -3.040 1.00 48.12 107 SER A N 1
ATOM 830 C CA . SER A 1 107 ? 69.738 38.003 -3.047 1.00 48.12 107 SER A CA 1
ATOM 831 C C . SER A 1 107 ? 69.590 39.031 -4.183 1.00 48.12 107 SER A C 1
ATOM 833 O O . SER A 1 107 ? 69.019 38.697 -5.225 1.00 48.12 107 SER A O 1
ATOM 835 N N . GLY A 1 108 ? 70.175 40.225 -4.031 1.00 42.00 108 GLY A N 1
ATOM 836 C CA . GLY A 1 108 ? 70.381 41.186 -5.123 1.00 42.00 108 GLY A CA 1
ATOM 837 C C . GLY A 1 108 ? 70.567 42.614 -4.649 1.00 42.00 108 GLY A C 1
ATOM 838 O O . GLY A 1 108 ? 69.563 43.353 -4.696 1.00 42.00 108 GLY A O 1
#

Organism: NCBI:txid2026836

Secondary structure (DSSP, 8-state):
-TTTEEEEEETTEEEEEE-HHHHHHHHHHHHHHHHHHHHHH-TTGGGS-HHHHHHHHHHHHHTTS-HHHHHHHHHHHT---GGGGTTS----------PPPPP-----

pLDDT: mean 83.6, std 19.23, range [39.69, 97.75]

Radius of gyration: 27.37 Å; chains: 1; bounding box: 99×49×45 Å

InterPro domains:
  IPR019024 Ribonuclease H2 subunit B, wHTH domain [PF09468] (1-40)
  IPR040456 Ribonuclease H2 subunit B [PTHR13383] (1-95)

Foldseek 3Di:
DVQQWDWDDDPPDIDTDGDPVSLLVVVLVQLVVQLVCPVVVDPVSVPDDSLVSSVVSLVVCPVVDDPVVSVVNCVVVVHDDPVVPPPPDDPPPPPDPDDDDDDDDDDD